Protein AF-A0A7S1FBM0-F1 (afdb_monomer)

Mean predicted aligned error: 9.53 Å

Secondary structure (DSSP, 8-state):
-HHHHHHHHHHHHHHHHHHHHHHHHHHHHHHHHHHHHHHHHTT-S----B-TTSBBSS--HHHHHHTT-S-GGGTTT-BHHHHB-HHHHHHHHHHHT-TT-------PBP-TT---

Solvent-accessible surface area (backbone atoms only — not comparable to full-atom values): 6812 Å² total; per-residue (Å²): 115,68,69,59,55,53,51,53,52,51,53,48,54,54,48,54,53,47,53,52,47,52,53,51,54,51,52,51,51,53,50,52,53,52,51,51,51,56,56,44,56,75,76,36,88,57,68,74,49,62,48,98,84,46,18,22,67,52,43,31,67,47,46,21,58,75,37,65,46,97,42,39,73,76,41,36,70,39,45,51,62,82,36,33,36,77,91,41,37,64,60,48,56,54,53,79,68,51,90,83,68,99,71,88,82,92,74,57,68,60,42,71,77,71,79,118

Radius of gyration: 22.49 Å; Cα contacts (8 Å, |Δi|>4): 93; chains: 1; bounding box: 56×31×64 Å

Nearest PDB structures (foldseek):
  2vlg-assembly2_B  TM=8.124E-01  e=2.678E-02  Bacillus subtilis
  2vlg-assembly2_C  TM=7.792E-01  e=3.524E-02  Bacillus subtilis
  6tby-assembly1_AAA  TM=7.435E-01  e=7.226E-01  Sorghum bicolor
  9iuz-assembly1_B  TM=6.906E-01  e=7.739E-01  Arabidopsis thaliana
  4hh2-assembly1_B  TM=4.486E-01  e=6.299E-01  Cereibacter sphaeroides 2.4.1

Structure (mmCIF, N/CA/C/O backbone):
data_AF-A0A7S1FBM0-F1
#
_entry.id   AF-A0A7S1FBM0-F1
#
loop_
_atom_site.group_PDB
_atom_site.id
_atom_site.type_symbol
_atom_site.label_atom_id
_atom_site.label_alt_id
_atom_site.label_comp_id
_atom_site.label_asym_id
_atom_site.label_entity_id
_atom_site.label_seq_id
_atom_site.pdbx_PDB_ins_code
_atom_site.Cartn_x
_atom_site.Cartn_y
_atom_site.Cartn_z
_atom_site.occupancy
_atom_site.B_iso_or_equiv
_atom_site.auth_seq_id
_atom_site.auth_comp_id
_atom_site.auth_asym_id
_atom_site.auth_atom_id
_atom_site.pdbx_PDB_model_num
ATOM 1 N N . THR A 1 1 ? 40.877 11.771 -34.270 1.00 61.66 1 THR A N 1
ATOM 2 C CA . THR A 1 1 ? 40.161 12.610 -33.280 1.00 61.66 1 THR A CA 1
ATOM 3 C C . THR A 1 1 ? 38.677 12.761 -33.601 1.00 61.66 1 THR A C 1
ATOM 5 O O . THR A 1 1 ? 37.883 12.684 -32.678 1.00 61.66 1 THR A O 1
ATOM 8 N N . THR A 1 2 ? 38.270 12.871 -34.871 1.00 66.81 2 THR A N 1
ATOM 9 C CA . THR A 1 2 ? 36.857 12.986 -35.307 1.00 66.81 2 THR A CA 1
ATOM 10 C C . THR A 1 2 ? 35.967 11.783 -34.964 1.00 66.81 2 THR A C 1
ATOM 12 O O . THR A 1 2 ? 34.862 11.971 -34.473 1.00 66.81 2 THR A O 1
ATOM 15 N N . VAL A 1 3 ? 36.459 10.549 -35.130 1.00 74.19 3 VAL A N 1
ATOM 16 C CA . VAL A 1 3 ? 35.698 9.321 -34.800 1.00 74.19 3 VAL A CA 1
ATOM 17 C C . VAL A 1 3 ? 35.331 9.249 -33.311 1.00 74.19 3 VAL A C 1
ATOM 19 O O . VAL A 1 3 ? 34.224 8.851 -32.968 1.00 74.19 3 VAL A O 1
ATOM 22 N N . SER A 1 4 ? 36.232 9.697 -32.430 1.00 77.62 4 SER A N 1
ATOM 23 C CA . SER A 1 4 ? 35.992 9.732 -30.980 1.00 77.62 4 SER A CA 1
ATOM 24 C C . SER A 1 4 ? 34.871 10.714 -30.615 1.00 77.62 4 SER A C 1
ATOM 26 O O . SER A 1 4 ? 33.975 10.368 -29.855 1.00 77.62 4 SER A O 1
ATOM 28 N N . ALA A 1 5 ? 34.846 11.900 -31.234 1.00 75.56 5 ALA A N 1
ATOM 29 C CA . ALA A 1 5 ? 33.796 12.893 -31.003 1.00 75.56 5 ALA A CA 1
ATOM 30 C C . ALA A 1 5 ? 32.407 12.417 -31.474 1.00 75.56 5 ALA A C 1
ATOM 32 O O . ALA A 1 5 ? 31.419 12.626 -30.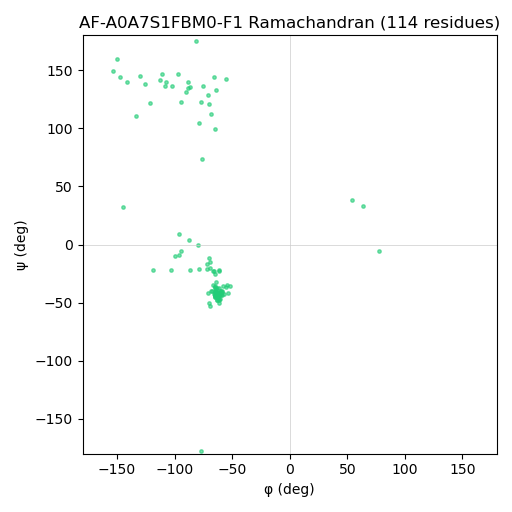772 1.00 75.56 5 ALA A O 1
ATOM 33 N N . CYS A 1 6 ? 32.327 11.731 -32.622 1.00 80.25 6 CYS A N 1
ATOM 34 C CA . CYS A 1 6 ? 31.069 11.155 -33.110 1.00 80.25 6 CYS A CA 1
ATOM 35 C C . CYS A 1 6 ? 30.534 10.054 -32.183 1.00 80.25 6 CYS A C 1
ATOM 37 O O . CYS A 1 6 ? 29.335 10.013 -31.919 1.00 80.25 6 CYS A O 1
ATOM 39 N N . LEU A 1 7 ? 31.411 9.190 -31.659 1.00 85.19 7 LEU A N 1
ATOM 40 C CA . LEU A 1 7 ? 31.020 8.143 -30.710 1.00 85.19 7 LEU A CA 1
ATOM 41 C C . LEU A 1 7 ? 30.515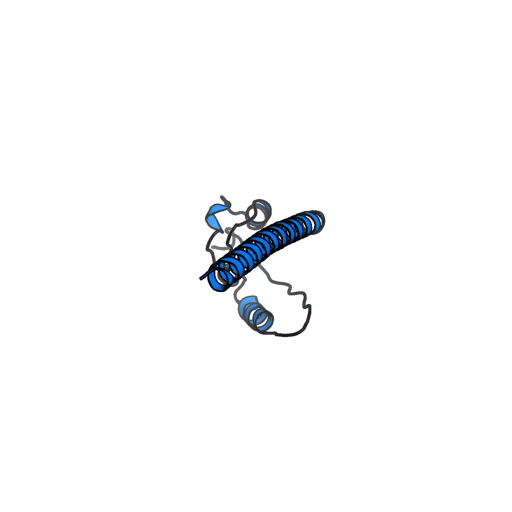 8.736 -29.392 1.00 85.19 7 LEU A C 1
ATOM 43 O O . LEU A 1 7 ? 29.480 8.301 -28.894 1.00 85.19 7 LEU A O 1
ATOM 47 N N . SER A 1 8 ? 31.190 9.757 -28.860 1.00 84.44 8 SER A N 1
ATOM 48 C CA . SER A 1 8 ? 30.743 10.460 -27.653 1.00 84.44 8 SER A CA 1
ATOM 49 C C . SER A 1 8 ? 29.379 11.124 -27.845 1.00 84.44 8 SER A C 1
ATOM 51 O O . SER A 1 8 ? 28.523 11.010 -26.973 1.00 84.44 8 SER A O 1
ATOM 53 N N . SER A 1 9 ? 29.147 11.763 -28.999 1.00 87.06 9 SER A N 1
ATOM 54 C CA . SER A 1 9 ? 27.851 12.371 -29.331 1.00 87.06 9 SER A CA 1
ATOM 55 C C . SER A 1 9 ? 26.734 11.330 -29.415 1.00 87.06 9 SER A C 1
ATOM 57 O O . SER A 1 9 ? 25.653 11.553 -28.882 1.00 87.06 9 SER A O 1
ATOM 59 N N . TRP A 1 10 ? 26.993 10.181 -30.047 1.00 88.31 10 TRP A N 1
ATOM 60 C CA . TRP A 1 10 ? 26.002 9.111 -30.183 1.00 88.31 10 TRP A CA 1
ATOM 61 C C . TRP A 1 10 ? 25.678 8.439 -28.844 1.00 88.31 10 TRP A C 1
ATOM 63 O O . TRP A 1 10 ? 24.521 8.139 -28.552 1.00 88.31 10 TRP A O 1
ATOM 73 N N . LEU A 1 11 ? 26.694 8.227 -28.002 1.00 90.69 11 LEU A N 1
ATOM 74 C CA . LEU A 1 11 ? 26.494 7.716 -26.648 1.00 90.69 11 LEU A CA 1
ATOM 75 C C . LEU A 1 11 ? 25.669 8.690 -25.809 1.00 90.69 11 LEU A C 1
ATOM 77 O O . LEU A 1 11 ? 24.757 8.252 -25.114 1.00 90.69 11 LEU A O 1
ATOM 81 N N . HIS A 1 12 ? 25.952 9.989 -25.905 1.00 90.94 12 HIS A N 1
ATOM 82 C CA . HIS A 1 12 ? 25.199 11.015 -25.194 1.00 90.94 12 HIS A CA 1
ATOM 83 C C . HIS A 1 12 ? 23.726 11.035 -25.623 1.00 90.94 12 HIS A C 1
ATOM 85 O O . HIS A 1 12 ? 22.853 10.884 -24.774 1.00 90.94 12 HIS A O 1
ATOM 91 N N . GLU A 1 13 ? 23.451 11.070 -26.930 1.00 90.69 13 GLU A N 1
ATOM 92 C CA . GLU A 1 13 ? 22.084 11.009 -27.467 1.00 90.69 13 GLU A CA 1
ATOM 93 C C . GLU A 1 13 ? 21.357 9.721 -27.034 1.00 90.69 13 GLU A C 1
ATOM 95 O O . GLU A 1 13 ? 20.180 9.738 -26.669 1.00 90.69 13 GLU A O 1
ATOM 100 N N . SER A 1 14 ? 22.057 8.580 -27.016 1.00 88.50 14 SER A N 1
ATOM 101 C CA . SER A 1 14 ? 21.474 7.324 -26.540 1.00 88.50 14 SER A CA 1
ATOM 102 C C . SER A 1 14 ? 21.157 7.345 -25.044 1.00 88.50 14 SER A C 1
ATOM 104 O O . SER A 1 14 ? 20.207 6.667 -24.644 1.00 88.50 14 SER A O 1
ATOM 106 N N . VAL A 1 15 ? 21.957 8.021 -24.218 1.00 92.12 15 VAL A N 1
ATOM 107 C CA . VAL A 1 15 ? 21.701 8.154 -22.777 1.00 92.12 15 VAL A CA 1
ATOM 108 C C . VAL A 1 15 ? 20.493 9.054 -22.556 1.00 92.12 15 VAL A C 1
ATOM 110 O O . VAL A 1 15 ? 19.537 8.605 -21.928 1.00 92.12 15 VAL A O 1
ATOM 113 N N . GLU A 1 16 ? 20.461 10.237 -23.171 1.00 91.38 16 GLU A N 1
ATOM 114 C CA . GLU A 1 16 ? 19.332 11.171 -23.053 1.00 91.38 16 GLU A CA 1
ATOM 115 C C . GLU A 1 16 ? 18.013 10.522 -23.484 1.00 91.38 16 GLU A C 1
ATOM 117 O O . GLU A 1 16 ? 16.991 10.623 -22.804 1.00 91.38 16 GLU A O 1
ATOM 122 N N . ARG A 1 17 ? 18.032 9.765 -24.587 1.00 92.81 17 ARG A N 1
ATOM 123 C CA . ARG A 1 17 ? 16.844 9.050 -25.062 1.00 92.81 17 ARG A CA 1
ATOM 124 C C . ARG A 1 17 ? 16.355 7.996 -24.069 1.00 92.81 17 ARG A C 1
ATOM 126 O O . ARG A 1 17 ? 15.148 7.791 -23.940 1.00 92.81 17 ARG A O 1
ATOM 133 N N . ARG A 1 18 ? 17.273 7.302 -23.389 1.00 89.56 18 ARG A N 1
ATOM 134 C CA . ARG A 1 18 ? 16.928 6.308 -22.360 1.00 89.56 18 ARG A CA 1
ATOM 135 C C . ARG A 1 18 ? 16.383 6.973 -21.107 1.00 89.56 18 ARG A C 1
ATOM 137 O O . ARG A 1 18 ? 15.399 6.479 -20.573 1.00 89.56 18 ARG A O 1
ATOM 144 N N . GLU A 1 19 ? 16.979 8.076 -20.673 1.00 91.75 19 GLU A N 1
ATOM 145 C CA . GLU A 1 19 ? 16.507 8.845 -19.518 1.00 91.75 19 GLU A CA 1
ATOM 146 C C . GLU A 1 19 ? 15.107 9.408 -19.763 1.00 91.75 19 GLU A C 1
ATOM 148 O O . GLU A 1 19 ? 14.218 9.241 -18.931 1.00 91.75 19 GLU A O 1
ATOM 153 N N . MET A 1 20 ? 14.868 9.978 -20.947 1.00 92.88 20 MET A N 1
ATOM 154 C CA . MET A 1 20 ? 13.545 10.467 -21.328 1.00 92.88 20 MET A CA 1
ATOM 155 C C . MET A 1 20 ? 12.515 9.334 -21.357 1.00 92.88 20 MET A C 1
ATOM 157 O O . MET A 1 20 ? 11.415 9.492 -20.832 1.00 92.88 20 MET A O 1
ATOM 161 N N . LYS A 1 21 ? 12.874 8.169 -21.913 1.00 92.69 21 LYS A N 1
ATOM 162 C CA . LYS A 1 21 ? 11.996 6.994 -21.885 1.00 92.69 21 LYS A CA 1
ATOM 163 C C . LYS A 1 21 ? 11.701 6.547 -20.451 1.00 92.69 21 LYS A C 1
ATOM 165 O O . LYS A 1 21 ? 10.540 6.350 -20.122 1.00 92.69 21 LYS A O 1
ATOM 170 N N . ALA A 1 22 ? 12.721 6.429 -19.604 1.00 90.12 22 ALA A N 1
ATOM 171 C CA . ALA A 1 22 ? 12.549 6.036 -18.210 1.00 90.12 22 ALA A CA 1
ATOM 172 C C . ALA A 1 22 ? 11.639 7.017 -17.454 1.00 90.12 22 ALA A C 1
ATOM 174 O O . ALA A 1 22 ? 10.779 6.591 -16.692 1.00 90.12 22 ALA A O 1
ATOM 175 N N . SER A 1 23 ? 11.768 8.322 -17.708 1.00 91.19 23 SER A N 1
ATOM 176 C CA . SER A 1 23 ? 10.889 9.338 -17.123 1.00 91.19 23 SER A CA 1
ATOM 177 C C . SER A 1 23 ? 9.428 9.172 -17.559 1.00 91.19 23 SER A C 1
ATOM 179 O O . SER A 1 23 ? 8.529 9.260 -16.721 1.00 91.19 23 SER A O 1
ATOM 181 N N . VAL A 1 24 ? 9.182 8.886 -18.842 1.00 92.69 24 VAL A N 1
ATOM 182 C CA . VAL A 1 24 ? 7.831 8.597 -19.352 1.00 92.69 24 VAL A CA 1
ATOM 183 C C . VAL A 1 24 ? 7.276 7.313 -18.738 1.00 92.69 24 VAL A C 1
ATOM 185 O O . VAL A 1 24 ? 6.130 7.309 -18.296 1.00 92.69 24 VAL A O 1
ATOM 188 N N . ASP A 1 25 ? 8.083 6.254 -18.668 1.00 92.06 25 ASP A N 1
ATOM 189 C CA . ASP A 1 25 ? 7.681 4.965 -18.100 1.00 92.06 25 ASP A CA 1
ATOM 190 C C . ASP A 1 25 ? 7.309 5.111 -16.609 1.00 92.06 25 ASP A C 1
ATOM 192 O O . ASP A 1 25 ? 6.283 4.585 -16.179 1.00 92.06 25 ASP A O 1
ATOM 196 N N . VAL A 1 26 ? 8.078 5.890 -15.836 1.00 90.75 26 VAL A N 1
ATOM 197 C CA . VAL A 1 26 ? 7.761 6.214 -14.431 1.00 90.75 26 VAL A CA 1
ATOM 198 C C . VAL A 1 26 ? 6.455 7.000 -14.325 1.00 90.75 26 VAL A C 1
ATOM 200 O O . VAL A 1 26 ? 5.592 6.638 -13.531 1.00 90.75 26 VAL A O 1
ATOM 203 N N . SER A 1 27 ? 6.276 8.040 -15.144 1.00 91.25 27 SER A N 1
ATOM 204 C CA . SER A 1 27 ? 5.050 8.851 -15.141 1.00 91.25 27 SER A CA 1
ATOM 205 C C . SER A 1 27 ? 3.808 8.009 -15.454 1.00 91.25 27 SER A C 1
ATOM 207 O O . SER A 1 27 ? 2.787 8.107 -14.769 1.00 91.25 27 SER A O 1
ATOM 209 N N . LEU A 1 28 ? 3.914 7.120 -16.447 1.00 92.56 28 LEU A N 1
ATOM 210 C CA . LEU A 1 28 ? 2.844 6.199 -16.812 1.00 92.56 28 LEU A CA 1
ATOM 211 C C . LEU A 1 28 ? 2.536 5.215 -15.676 1.00 92.56 28 LEU A C 1
ATOM 213 O O . LEU A 1 28 ? 1.365 4.992 -15.378 1.00 92.56 28 LEU A O 1
ATOM 217 N N . ALA A 1 29 ? 3.558 4.655 -15.023 1.00 88.88 29 ALA A N 1
ATOM 218 C CA . ALA A 1 29 ? 3.373 3.764 -13.880 1.00 88.88 29 ALA A CA 1
ATOM 219 C C . ALA A 1 29 ? 2.641 4.471 -12.728 1.00 88.88 29 ALA A C 1
ATOM 221 O O . ALA A 1 29 ? 1.638 3.957 -12.237 1.00 88.88 29 ALA A O 1
ATOM 222 N N . THR A 1 30 ? 3.057 5.690 -12.372 1.00 88.44 30 THR A N 1
ATOM 223 C CA . THR A 1 30 ? 2.378 6.497 -11.347 1.00 88.44 30 THR A CA 1
ATOM 224 C C . THR A 1 30 ? 0.925 6.790 -11.722 1.00 88.44 30 THR A C 1
ATOM 226 O O . THR A 1 30 ? 0.035 6.718 -10.874 1.00 88.44 30 THR A O 1
ATOM 229 N N . GLN A 1 31 ? 0.648 7.095 -12.993 1.00 91.00 31 GLN A N 1
ATOM 230 C CA . GLN A 1 31 ? -0.721 7.328 -13.448 1.00 91.00 31 GLN A CA 1
ATOM 231 C C . GLN A 1 31 ? -1.582 6.063 -13.328 1.00 91.00 31 GLN A C 1
ATOM 233 O O . GLN A 1 31 ? -2.710 6.141 -12.846 1.00 91.00 31 GLN A O 1
ATOM 238 N N . LEU A 1 32 ? -1.048 4.904 -13.719 1.00 91.25 32 LEU A N 1
ATOM 239 C CA . LEU A 1 32 ? -1.739 3.620 -13.595 1.00 91.25 32 LEU A CA 1
ATOM 240 C C . LEU A 1 32 ? -2.022 3.260 -12.133 1.00 91.25 32 LEU A C 1
ATOM 242 O O . LEU A 1 32 ? -3.131 2.827 -11.822 1.00 91.25 32 LEU A O 1
ATOM 246 N N . GLU A 1 33 ? -1.062 3.476 -11.233 1.00 86.75 33 GLU A N 1
ATOM 247 C CA . GLU A 1 33 ? -1.252 3.275 -9.793 1.00 86.75 33 GLU A CA 1
ATOM 248 C C . GLU A 1 33 ? -2.360 4.173 -9.234 1.00 86.75 33 GLU A C 1
ATOM 250 O O . GLU A 1 33 ? -3.217 3.702 -8.484 1.00 86.75 33 GLU A O 1
ATOM 255 N N . ASN A 1 34 ? -2.390 5.448 -9.628 1.00 86.94 34 ASN A N 1
ATOM 256 C CA . ASN A 1 34 ? -3.430 6.380 -9.197 1.00 86.94 34 ASN A CA 1
ATOM 257 C C . ASN A 1 34 ? -4.809 5.968 -9.718 1.00 86.94 34 ASN A C 1
ATOM 259 O O . ASN A 1 34 ? -5.757 5.902 -8.940 1.00 86.94 34 ASN A O 1
ATOM 263 N N . THR A 1 35 ? -4.918 5.602 -10.998 1.00 90.31 35 THR A N 1
ATOM 264 C CA . THR A 1 35 ? -6.175 5.094 -11.564 1.00 90.31 35 THR A CA 1
ATOM 265 C C . THR A 1 35 ? -6.629 3.813 -10.861 1.00 90.31 35 THR A C 1
ATOM 267 O O . THR A 1 35 ? -7.811 3.663 -10.569 1.00 90.31 35 THR A O 1
ATOM 270 N N . ALA A 1 36 ? -5.716 2.895 -10.532 1.00 88.06 36 ALA A N 1
ATOM 271 C CA . ALA A 1 36 ? -6.062 1.693 -9.777 1.00 88.06 36 ALA A CA 1
ATOM 272 C C . ALA A 1 36 ? -6.589 2.031 -8.373 1.00 88.06 36 ALA A C 1
ATOM 274 O O . ALA A 1 36 ? -7.601 1.472 -7.953 1.00 88.06 36 ALA A O 1
ATOM 275 N N . LYS A 1 37 ? -5.956 2.978 -7.667 1.00 85.25 37 LYS A N 1
ATOM 276 C CA . LYS A 1 37 ? -6.423 3.460 -6.355 1.00 85.25 37 LYS A CA 1
ATOM 277 C C . LYS A 1 37 ? -7.805 4.111 -6.438 1.00 85.25 37 LYS A C 1
ATOM 279 O O . LYS A 1 37 ? -8.644 3.833 -5.588 1.00 85.25 37 LYS A O 1
ATOM 284 N N . GLU A 1 38 ? -8.056 4.927 -7.460 1.00 86.31 38 GLU A N 1
ATOM 285 C CA . GLU A 1 38 ? -9.365 5.546 -7.707 1.00 86.31 38 GLU A CA 1
ATOM 286 C C . GLU A 1 38 ? -10.446 4.508 -8.018 1.00 86.31 38 GLU A C 1
ATOM 288 O O . GLU A 1 38 ? -11.561 4.604 -7.523 1.00 86.31 38 GLU A O 1
ATOM 293 N N . LEU A 1 39 ? -10.130 3.478 -8.803 1.00 89.62 39 LEU A N 1
ATOM 294 C CA . LEU A 1 39 ? -11.082 2.401 -9.073 1.00 89.62 39 LEU A CA 1
ATOM 295 C C . LEU A 1 39 ? -11.376 1.576 -7.816 1.00 89.62 39 LEU A C 1
ATOM 297 O O . LEU A 1 39 ? -12.529 1.221 -7.576 1.00 89.62 39 LEU A O 1
ATOM 301 N N . LEU A 1 40 ? -10.358 1.293 -6.999 1.00 87.19 40 LEU A N 1
ATOM 302 C CA . LEU A 1 40 ? -10.531 0.587 -5.730 1.00 87.19 40 LEU A CA 1
ATOM 303 C C . LEU A 1 40 ? -11.358 1.405 -4.732 1.00 87.19 40 LEU A C 1
ATOM 305 O O . LEU A 1 40 ? -12.190 0.831 -4.036 1.00 87.19 40 LEU A O 1
ATOM 309 N N . SER A 1 41 ? -11.207 2.731 -4.689 1.00 85.50 41 SER A N 1
ATOM 310 C CA . SER A 1 41 ? -11.990 3.581 -3.781 1.00 85.50 41 SER A CA 1
ATOM 311 C C . SER A 1 41 ? -13.479 3.666 -4.138 1.00 85.50 41 SER A C 1
ATOM 313 O O . SER A 1 41 ? -14.280 4.064 -3.297 1.00 85.50 41 SER A O 1
ATOM 315 N N . LEU A 1 42 ? -13.877 3.253 -5.349 1.00 87.25 42 LEU A N 1
ATOM 316 C CA . LEU A 1 42 ? -15.289 3.125 -5.730 1.00 87.25 42 LEU A CA 1
ATOM 317 C C . LEU A 1 42 ? -15.952 1.851 -5.187 1.00 87.25 42 LEU A C 1
ATOM 319 O O . LEU A 1 42 ? -17.179 1.783 -5.144 1.00 87.25 42 LEU A O 1
ATOM 323 N N . VAL A 1 43 ? -15.165 0.833 -4.828 1.00 89.50 43 VAL A N 1
ATOM 324 C CA . VAL A 1 43 ? -15.669 -0.494 -4.425 1.00 89.50 43 VAL A CA 1
ATOM 325 C C . VAL A 1 43 ? -15.293 -0.886 -2.997 1.00 89.50 43 VAL A C 1
ATOM 327 O O . VAL A 1 43 ? -15.952 -1.746 -2.418 1.00 89.50 43 VAL A O 1
ATOM 330 N N . CYS A 1 44 ? -14.249 -0.284 -2.432 1.00 87.69 44 CYS A N 1
ATOM 331 C CA . CYS A 1 44 ? -13.759 -0.550 -1.085 1.00 87.69 44 CYS A CA 1
ATOM 332 C C . CYS A 1 44 ? -14.097 0.610 -0.145 1.00 87.69 44 CYS A C 1
ATOM 334 O O . CYS A 1 44 ? -13.909 1.771 -0.503 1.00 87.69 44 CYS A O 1
ATOM 336 N N . ASP A 1 45 ? -14.491 0.293 1.091 1.00 87.94 45 ASP A N 1
ATOM 337 C CA . ASP A 1 45 ? -14.769 1.305 2.121 1.00 87.94 45 ASP A CA 1
ATOM 338 C C . ASP A 1 45 ? -13.514 2.107 2.505 1.00 87.94 45 ASP A C 1
ATOM 340 O O . ASP A 1 45 ? -13.587 3.297 2.815 1.00 87.94 45 ASP A O 1
ATOM 344 N N . ALA A 1 46 ? -12.341 1.469 2.455 1.00 87.94 46 ALA A N 1
ATOM 345 C CA . ALA A 1 46 ? -11.049 2.115 2.634 1.00 87.94 46 ALA A CA 1
ATOM 346 C C . ALA A 1 46 ? -9.962 1.432 1.796 1.00 87.94 46 ALA A C 1
ATOM 348 O O . ALA A 1 46 ? -9.934 0.211 1.648 1.00 87.94 46 ALA A O 1
ATOM 349 N N . VAL A 1 47 ? -9.034 2.243 1.288 1.00 87.44 47 VAL A N 1
ATOM 350 C CA . VAL A 1 47 ? -7.803 1.809 0.614 1.00 87.44 47 VAL A CA 1
ATOM 351 C C . VAL A 1 47 ? -6.633 2.484 1.325 1.00 87.44 47 VAL A C 1
ATOM 353 O O . VAL A 1 47 ? -6.722 3.660 1.686 1.00 87.44 47 VAL A O 1
ATOM 356 N N . PHE A 1 48 ? -5.553 1.747 1.560 1.00 88.00 48 PHE A N 1
ATOM 357 C CA . PHE A 1 48 ? -4.345 2.241 2.222 1.00 88.00 48 PHE A CA 1
ATOM 358 C C . PHE A 1 48 ? -3.113 1.495 1.701 1.00 88.00 48 PHE A C 1
ATOM 360 O O . PHE A 1 48 ? -3.236 0.413 1.124 1.00 88.00 48 PHE A O 1
ATOM 367 N N . THR A 1 49 ? -1.933 2.086 1.881 1.00 88.38 49 THR A N 1
ATOM 368 C CA . THR A 1 49 ? -0.648 1.483 1.508 1.00 88.38 49 THR A CA 1
ATOM 369 C C . THR A 1 49 ? 0.155 1.116 2.746 1.00 88.38 49 THR A C 1
ATOM 371 O O . THR A 1 49 ? 0.071 1.784 3.781 1.00 88.38 49 THR A O 1
ATOM 374 N N . LEU A 1 50 ? 0.910 0.026 2.627 1.00 89.88 50 LEU A N 1
ATOM 375 C CA . LEU A 1 50 ? 1.851 -0.428 3.638 1.00 89.88 50 LEU A CA 1
ATOM 376 C C . LEU A 1 50 ? 3.275 -0.293 3.104 1.00 89.88 50 LEU A C 1
ATOM 378 O O . LEU A 1 50 ? 3.512 -0.581 1.930 1.00 89.88 50 LEU A O 1
ATOM 382 N N . ASP A 1 51 ? 4.202 0.100 3.971 1.00 91.62 51 ASP A N 1
ATOM 383 C CA . ASP A 1 51 ? 5.630 0.092 3.669 1.00 91.62 51 ASP A CA 1
ATOM 384 C C . ASP A 1 51 ? 6.228 -1.328 3.754 1.00 91.62 51 ASP A C 1
ATOM 386 O O . ASP A 1 51 ? 5.538 -2.323 4.009 1.00 91.62 51 ASP A O 1
ATOM 390 N N . ALA A 1 52 ? 7.543 -1.428 3.545 1.00 90.56 52 ALA A N 1
ATOM 391 C CA . ALA A 1 52 ? 8.275 -2.693 3.610 1.00 90.56 52 ALA A CA 1
ATOM 392 C C . ALA A 1 52 ? 8.223 -3.374 4.995 1.00 90.56 52 ALA A C 1
ATOM 394 O O . ALA A 1 52 ? 8.378 -4.592 5.076 1.00 90.56 52 ALA A O 1
ATOM 395 N N . ASP A 1 53 ? 7.968 -2.611 6.062 1.00 92.62 53 ASP A N 1
ATOM 396 C CA . ASP A 1 53 ? 7.839 -3.088 7.442 1.00 92.62 53 ASP A CA 1
ATOM 397 C C . ASP A 1 53 ? 6.367 -3.323 7.847 1.00 92.62 53 ASP A C 1
ATOM 399 O O . ASP A 1 53 ? 6.062 -3.598 9.016 1.00 92.62 53 ASP A O 1
ATOM 403 N N . LEU A 1 54 ? 5.446 -3.256 6.877 1.00 91.94 54 LEU A N 1
ATOM 404 C CA . LEU A 1 54 ? 3.997 -3.391 7.047 1.00 91.94 54 LEU A CA 1
ATOM 405 C C . LEU A 1 54 ? 3.376 -2.291 7.917 1.00 91.94 54 LEU A C 1
ATOM 407 O O . LEU A 1 54 ? 2.408 -2.526 8.653 1.00 91.94 54 LEU A O 1
ATOM 411 N N . ARG A 1 55 ? 3.932 -1.081 7.843 1.00 93.06 55 ARG A N 1
ATOM 412 C CA . ARG A 1 55 ? 3.397 0.119 8.490 1.00 93.06 55 ARG A CA 1
ATOM 413 C C . ARG A 1 55 ? 2.569 0.934 7.517 1.00 93.06 55 ARG A C 1
ATOM 415 O O . ARG A 1 55 ? 2.872 1.003 6.333 1.00 93.06 55 ARG A O 1
ATOM 422 N N . LEU A 1 56 ? 1.531 1.581 8.029 1.00 90.44 56 LEU A N 1
ATOM 423 C CA . LEU A 1 56 ? 0.661 2.453 7.245 1.00 90.44 56 LEU A CA 1
ATOM 424 C C . LEU A 1 56 ? 1.427 3.714 6.814 1.00 90.44 56 LEU A C 1
ATOM 426 O O . LEU A 1 56 ? 1.755 4.545 7.656 1.00 90.44 56 LEU A O 1
ATOM 430 N N . GLU A 1 57 ? 1.694 3.896 5.520 1.00 86.62 57 GLU A N 1
ATOM 431 C CA . GLU A 1 57 ? 2.397 5.099 5.033 1.00 86.62 57 GLU A CA 1
ATOM 432 C C . GLU A 1 57 ? 1.506 6.339 5.170 1.00 86.62 57 GLU A C 1
ATOM 434 O O . GLU A 1 57 ? 1.854 7.334 5.812 1.00 86.62 57 GLU A O 1
ATOM 439 N N . HIS A 1 58 ? 0.298 6.239 4.615 1.00 76.06 58 HIS A N 1
ATOM 440 C CA . HIS A 1 58 ? -0.727 7.269 4.667 1.00 76.06 58 HIS A CA 1
ATOM 441 C C . HIS A 1 58 ? -2.055 6.618 5.037 1.00 76.06 58 HIS A C 1
ATOM 443 O O . HIS A 1 58 ? -2.635 5.865 4.251 1.00 76.06 58 HIS A O 1
ATOM 449 N N . ALA A 1 59 ? -2.544 6.899 6.242 1.00 67.69 59 ALA A N 1
ATOM 450 C CA . ALA A 1 59 ? -3.880 6.475 6.613 1.00 67.69 59 ALA A CA 1
ATOM 451 C C . ALA A 1 59 ? -4.892 7.295 5.814 1.00 67.69 59 ALA A C 1
ATOM 453 O O . ALA A 1 59 ? -4.903 8.524 5.876 1.00 67.69 59 ALA A O 1
ATOM 454 N N . SER A 1 60 ? -5.728 6.618 5.027 1.00 75.06 60 SER A N 1
ATOM 455 C CA . SER A 1 60 ? -6.839 7.298 4.375 1.00 75.06 60 SER A CA 1
ATOM 456 C C . SER A 1 60 ? -7.822 7.788 5.436 1.00 75.06 60 SER A C 1
ATOM 458 O O . SER A 1 60 ? -8.064 7.109 6.435 1.00 75.06 60 SER A O 1
ATOM 460 N N . LEU A 1 61 ? -8.430 8.954 5.198 1.00 79.38 61 LEU A N 1
ATOM 461 C CA . LEU A 1 61 ? -9.471 9.506 6.071 1.00 79.38 61 LEU A CA 1
ATOM 462 C C . LEU A 1 61 ? -10.585 8.474 6.336 1.00 79.38 61 LEU A C 1
ATOM 464 O O . LEU A 1 61 ? -11.118 8.395 7.443 1.00 79.38 61 LEU A O 1
ATOM 468 N N . SER A 1 62 ? -10.897 7.651 5.331 1.00 84.81 62 SER A N 1
ATOM 469 C CA . SER A 1 62 ? -11.858 6.554 5.434 1.00 84.81 62 SER A CA 1
ATOM 470 C C . SER A 1 62 ? -11.435 5.509 6.465 1.00 84.81 62 SER A C 1
ATOM 472 O O . SER A 1 62 ? -12.240 5.152 7.319 1.00 84.81 62 SER A O 1
ATOM 474 N N . LEU A 1 63 ? -10.172 5.063 6.448 1.00 85.62 63 LEU A N 1
ATOM 475 C CA . LEU A 1 63 ? -9.661 4.106 7.432 1.00 85.62 63 LEU A CA 1
ATOM 476 C C . LEU A 1 63 ? -9.709 4.683 8.852 1.00 85.62 63 LEU A C 1
ATOM 478 O O . LEU A 1 63 ? -10.184 4.012 9.763 1.00 85.62 63 LEU A O 1
ATOM 482 N N . SER A 1 64 ? -9.281 5.935 9.040 1.00 85.50 64 SER A N 1
ATOM 483 C CA . SER A 1 64 ? -9.366 6.610 10.343 1.00 85.50 64 SER A CA 1
ATOM 484 C C . SER A 1 64 ? -10.799 6.703 10.851 1.00 85.50 64 SER A C 1
ATOM 486 O O . SER A 1 64 ? -11.053 6.467 12.027 1.00 85.50 64 SER A O 1
ATOM 488 N N . THR A 1 65 ? -11.744 6.994 9.956 1.00 85.19 65 THR A N 1
ATOM 489 C CA . THR A 1 65 ? -13.167 7.061 10.301 1.00 85.19 65 THR A CA 1
ATOM 490 C C . THR A 1 65 ? -13.700 5.691 10.719 1.00 85.19 65 THR A C 1
ATOM 492 O O . THR A 1 65 ? -14.399 5.595 11.724 1.00 85.19 65 THR A O 1
ATOM 495 N N . LEU A 1 66 ? -13.345 4.626 9.990 1.00 8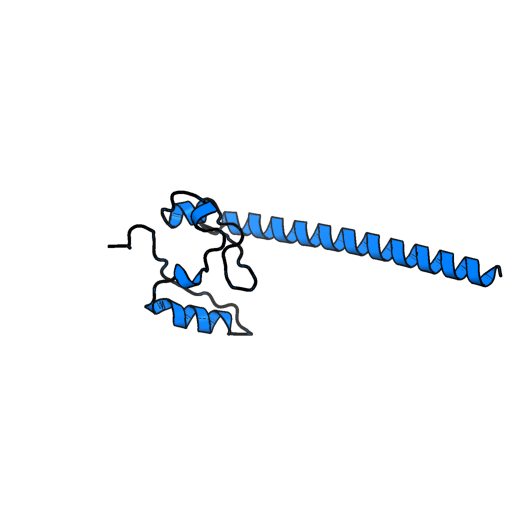5.44 66 LEU A N 1
ATOM 496 C CA . LEU A 1 66 ? -13.757 3.254 10.308 1.00 85.44 66 LEU A CA 1
ATOM 497 C C . LEU A 1 66 ? -13.181 2.761 11.642 1.00 85.44 66 LEU A C 1
ATOM 499 O O . LEU A 1 66 ? -13.863 2.048 12.370 1.00 85.44 66 LEU A O 1
ATOM 503 N N . LEU A 1 67 ? -11.950 3.160 11.970 1.00 85.62 67 LEU A N 1
ATOM 504 C CA . LEU A 1 67 ? -11.270 2.794 13.217 1.00 85.62 67 LEU A CA 1
ATOM 505 C C . LEU A 1 67 ? -11.567 3.742 14.389 1.00 85.62 67 LEU A C 1
ATOM 507 O O . LEU A 1 67 ? -11.002 3.572 15.470 1.00 85.62 67 LEU A O 1
ATOM 511 N N . LEU A 1 68 ? -12.453 4.726 14.188 1.00 84.00 68 LEU A N 1
ATOM 512 C CA . LEU A 1 68 ? -12.813 5.738 15.187 1.00 84.00 68 LEU A CA 1
ATOM 513 C C . LEU A 1 68 ? -11.582 6.480 15.742 1.00 84.00 68 LEU A C 1
ATOM 515 O O . LEU A 1 68 ? -11.488 6.786 16.932 1.00 84.00 68 LEU A O 1
ATOM 519 N N . GLU A 1 69 ? -10.621 6.762 14.867 1.00 79.69 69 GLU A N 1
ATOM 520 C CA . GLU A 1 69 ? -9.402 7.495 15.190 1.00 79.69 69 GLU A CA 1
ATOM 521 C C . GLU A 1 69 ? -9.617 9.003 15.031 1.00 79.69 69 GLU A C 1
ATOM 523 O O . GLU A 1 69 ? -10.260 9.475 14.092 1.00 79.69 69 GLU A O 1
ATOM 528 N N . VAL A 1 70 ? -9.051 9.780 15.956 1.00 70.94 70 VAL A N 1
ATOM 529 C CA . VAL A 1 70 ? -9.264 11.239 16.029 1.00 70.94 70 VAL A CA 1
ATOM 530 C C . VAL A 1 70 ? -8.551 11.983 14.887 1.00 70.94 70 VAL A C 1
ATOM 532 O O . VAL A 1 70 ? -8.927 13.104 14.549 1.00 70.94 70 VAL A O 1
ATOM 535 N N . SER A 1 71 ? -7.530 11.372 14.275 1.00 70.88 71 SER A N 1
ATOM 536 C CA . SER A 1 71 ? -6.790 11.934 13.139 1.00 70.88 71 SER A CA 1
ATOM 537 C C . SER A 1 71 ? -6.169 10.835 12.271 1.00 70.88 71 SER A C 1
ATOM 539 O O . SER A 1 71 ? -5.765 9.781 12.754 1.00 70.88 71 SER A O 1
ATOM 541 N N . ASP A 1 72 ? -6.042 11.121 10.979 1.00 68.31 72 ASP A N 1
ATOM 542 C CA . ASP A 1 72 ? -5.225 10.394 9.999 1.00 68.31 72 ASP A CA 1
ATOM 543 C C . ASP A 1 72 ? -3.752 10.244 10.411 1.00 68.31 72 ASP A C 1
ATOM 545 O O . ASP A 1 72 ? -3.146 9.190 10.212 1.00 68.31 72 ASP A O 1
ATOM 549 N N . GLN A 1 73 ? -3.187 11.248 11.081 1.00 74.12 73 GLN A N 1
ATOM 550 C CA . GLN A 1 73 ? -1.823 11.188 11.607 1.00 74.12 73 GLN A CA 1
ATOM 551 C C . GLN A 1 73 ? -1.653 10.133 12.705 1.00 74.12 73 GLN A C 1
ATOM 553 O O . GLN A 1 73 ? -0.549 9.630 12.882 1.00 74.12 73 GLN A O 1
ATOM 558 N N . ALA A 1 74 ? -2.723 9.764 13.417 1.00 77.00 74 ALA A N 1
ATOM 559 C CA . ALA A 1 74 ? -2.652 8.771 14.492 1.00 77.00 74 ALA A CA 1
ATOM 560 C C . ALA A 1 74 ? -2.379 7.347 13.978 1.00 77.00 74 ALA A C 1
ATOM 562 O O . ALA A 1 74 ? -1.942 6.482 14.736 1.00 77.00 74 ALA A O 1
ATOM 563 N N . LEU A 1 75 ? -2.642 7.102 12.693 1.00 82.69 75 LEU A N 1
ATOM 564 C CA . LEU A 1 75 ? -2.451 5.805 12.056 1.00 82.69 75 LEU A CA 1
ATOM 565 C C . LEU A 1 75 ? -1.194 5.751 11.183 1.00 82.69 75 LEU A C 1
ATOM 567 O O . LEU A 1 75 ? -0.680 4.661 10.948 1.00 82.69 75 LEU A O 1
ATOM 571 N N . SER A 1 76 ? -0.670 6.890 10.724 1.00 88.06 76 SER A N 1
ATOM 572 C CA . SER A 1 76 ? 0.558 6.910 9.923 1.00 88.06 76 SER A CA 1
ATOM 573 C C . SER A 1 76 ? 1.756 6.403 10.736 1.00 88.06 76 SER A C 1
ATOM 575 O O . SER A 1 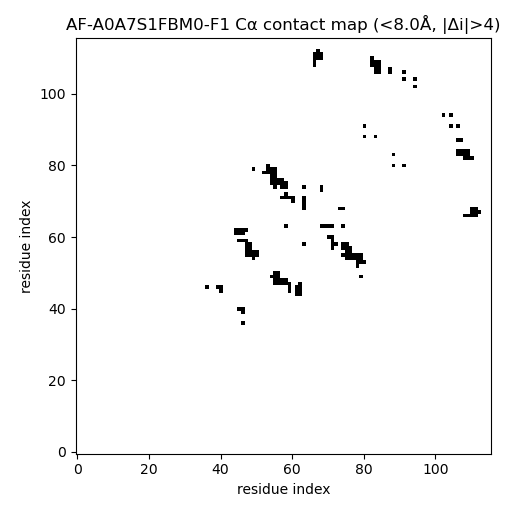76 ? 1.963 6.770 11.892 1.00 88.06 76 SER A O 1
ATOM 577 N N . GLY A 1 77 ? 2.532 5.506 10.134 1.00 88.62 77 GLY A N 1
ATOM 578 C CA . GLY A 1 77 ? 3.682 4.843 10.740 1.00 88.62 77 GLY A CA 1
ATOM 579 C C . GLY A 1 77 ? 3.330 3.708 11.705 1.00 88.62 77 GLY A C 1
ATOM 580 O O . GLY A 1 77 ? 4.241 3.009 12.161 1.00 88.62 77 GLY A O 1
ATOM 581 N N . VAL A 1 78 ? 2.047 3.482 12.006 1.00 89.94 78 VAL A N 1
ATOM 582 C CA . VAL A 1 78 ? 1.612 2.365 12.852 1.00 89.94 78 VAL A CA 1
ATOM 583 C C . VAL A 1 78 ? 1.691 1.066 12.060 1.00 89.94 78 VAL A C 1
ATOM 585 O O . VAL A 1 78 ? 1.297 1.008 10.893 1.00 89.94 78 VAL A O 1
ATOM 588 N N . ARG A 1 79 ? 2.206 0.012 12.695 1.00 92.06 79 ARG A N 1
ATOM 589 C CA . ARG A 1 79 ? 2.251 -1.321 12.100 1.00 92.06 79 ARG A CA 1
ATOM 590 C C . ARG A 1 79 ? 0.836 -1.882 12.039 1.00 92.06 79 ARG A C 1
ATOM 592 O O . ARG A 1 79 ? 0.145 -1.896 13.054 1.00 92.06 79 ARG A O 1
ATOM 599 N N . LEU A 1 80 ? 0.402 -2.355 10.870 1.00 91.31 80 LEU A N 1
ATOM 600 C CA . LEU A 1 80 ? -0.962 -2.875 10.710 1.00 91.31 80 LEU A CA 1
ATOM 601 C C . LEU A 1 80 ? -1.241 -4.035 11.676 1.00 91.31 80 LEU A C 1
ATOM 603 O O . LEU A 1 80 ? -2.332 -4.140 12.223 1.00 91.31 80 LEU A O 1
ATOM 607 N N . GLU A 1 81 ? -0.226 -4.860 11.920 1.00 93.25 81 GLU A N 1
ATOM 608 C CA . GLU A 1 81 ? -0.270 -5.980 12.859 1.00 93.25 81 GLU A CA 1
ATOM 609 C C . GLU A 1 81 ? -0.684 -5.578 14.280 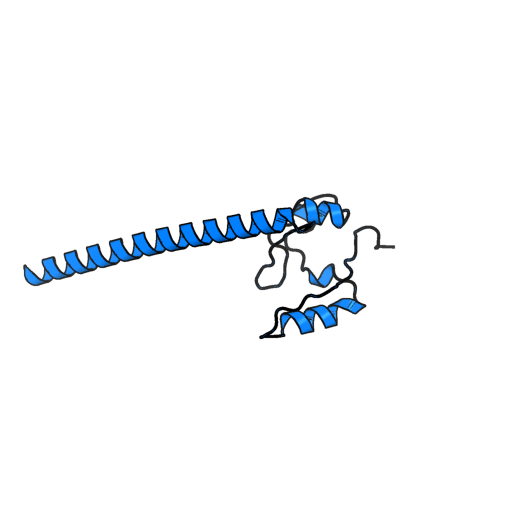1.00 93.25 81 GLU A C 1
ATOM 611 O O . GLU A 1 81 ? -1.462 -6.293 14.903 1.00 93.25 81 GLU A O 1
ATOM 616 N N . ASP A 1 82 ? -0.259 -4.403 14.753 1.00 90.81 82 ASP A N 1
ATOM 617 C CA . ASP A 1 82 ? -0.592 -3.900 16.093 1.00 90.81 82 ASP A CA 1
ATOM 618 C C . ASP A 1 82 ? -2.063 -3.463 16.195 1.00 90.81 82 ASP A C 1
ATOM 620 O O . ASP A 1 82 ? -2.600 -3.281 17.287 1.00 90.81 82 ASP A O 1
ATOM 624 N N . ARG A 1 83 ? -2.723 -3.266 15.048 1.00 89.38 83 ARG A N 1
ATOM 625 C CA . ARG A 1 83 ? -4.153 -2.959 14.953 1.00 89.38 83 ARG A CA 1
ATOM 626 C C . ARG A 1 83 ? -5.000 -4.194 14.694 1.00 89.38 83 ARG A C 1
ATOM 628 O O . ARG A 1 83 ? -6.217 -4.087 14.754 1.00 89.38 83 ARG A O 1
ATOM 635 N N . ILE A 1 84 ? -4.392 -5.341 14.411 1.00 92.31 84 ILE A N 1
ATOM 636 C CA . ILE A 1 84 ? -5.095 -6.608 14.228 1.00 92.31 84 ILE A CA 1
ATOM 637 C C . ILE A 1 84 ? -5.276 -7.260 15.599 1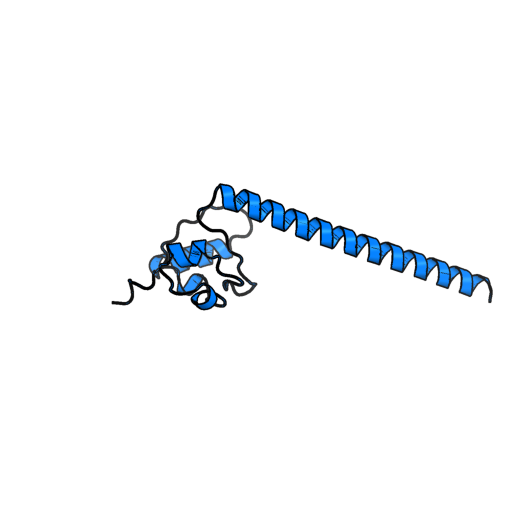.00 92.31 84 ILE A C 1
ATOM 639 O O . ILE A 1 84 ? -4.345 -7.306 16.406 1.00 92.31 84 ILE A O 1
ATOM 643 N N . PHE A 1 85 ? -6.479 -7.772 15.852 1.00 91.88 85 PHE A N 1
ATOM 644 C CA . PHE A 1 85 ? -6.792 -8.502 17.076 1.00 91.88 85 PHE A CA 1
ATOM 645 C C . PHE A 1 85 ? -5.817 -9.674 17.272 1.00 91.88 85 PHE A C 1
ATOM 647 O O . PHE A 1 85 ? -5.439 -10.323 16.296 1.00 91.88 85 PHE A O 1
ATOM 654 N N . GLU A 1 86 ? -5.403 -9.956 18.512 1.00 91.88 86 GLU A N 1
ATOM 655 C CA . GLU A 1 86 ? -4.309 -10.907 18.793 1.00 91.88 86 GLU A CA 1
ATOM 656 C C . GLU A 1 86 ? -4.532 -12.283 18.140 1.00 91.88 86 GLU A C 1
ATOM 658 O O . GLU A 1 86 ? -3.620 -12.818 17.506 1.00 91.88 86 GLU A O 1
ATOM 663 N N . ASP A 1 87 ? -5.768 -12.793 18.188 1.00 93.56 87 ASP A N 1
ATOM 664 C CA . ASP A 1 87 ? -6.157 -14.085 17.597 1.00 93.56 87 ASP A CA 1
ATOM 665 C C . ASP A 1 87 ? -5.966 -14.150 16.068 1.00 93.56 87 ASP A C 1
ATOM 667 O O . ASP A 1 87 ? -5.835 -15.229 15.483 1.00 93.56 87 ASP A O 1
ATOM 671 N N . ASP A 1 88 ? -5.931 -12.996 15.402 1.00 94.38 88 ASP A N 1
ATOM 672 C CA . ASP A 1 88 ? -5.825 -12.874 13.952 1.00 94.38 88 ASP A CA 1
ATOM 673 C C . ASP A 1 88 ? -4.396 -12.563 13.469 1.00 94.38 88 ASP A C 1
ATOM 675 O O . ASP A 1 88 ? -4.111 -12.676 12.270 1.00 94.38 88 ASP A O 1
ATOM 679 N N . GLN A 1 89 ? -3.462 -12.239 14.371 1.00 93.50 89 GLN A N 1
ATOM 680 C CA . GLN A 1 89 ? -2.094 -11.857 14.000 1.00 93.50 89 GLN A CA 1
ATOM 681 C C . GLN A 1 89 ? -1.314 -12.998 13.339 1.00 93.50 89 GLN A C 1
ATOM 683 O O . GLN A 1 89 ? -0.638 -12.785 12.330 1.00 93.50 89 GLN A O 1
ATOM 688 N N . GLU A 1 90 ? -1.414 -14.229 13.849 1.00 92.88 90 GLU A N 1
ATOM 689 C CA . GLU A 1 90 ? -0.726 -15.374 13.233 1.00 92.88 90 GLU A CA 1
ATOM 690 C C . GLU A 1 90 ? -1.253 -15.663 11.824 1.00 92.88 90 GLU A C 1
ATOM 692 O O . GLU A 1 90 ? -0.474 -15.940 10.908 1.00 92.88 90 GLU A O 1
ATOM 697 N N . ARG A 1 91 ? -2.571 -15.525 11.626 1.00 91.75 91 ARG A N 1
ATOM 698 C CA . ARG A 1 91 ? -3.215 -15.676 10.315 1.00 91.75 91 ARG A CA 1
ATOM 699 C C . ARG A 1 91 ? -2.716 -14.611 9.341 1.00 91.75 91 ARG A C 1
ATOM 701 O O . ARG A 1 91 ? -2.431 -14.933 8.188 1.00 91.75 91 ARG A O 1
ATOM 708 N N . PHE A 1 92 ? -2.558 -13.373 9.808 1.00 92.81 92 PHE A N 1
ATOM 709 C CA . PHE A 1 92 ? -1.960 -12.294 9.027 1.00 92.81 92 PHE A CA 1
ATOM 710 C C . PHE A 1 92 ? -0.495 -12.570 8.661 1.00 92.81 92 PHE A C 1
ATOM 712 O O . PHE A 1 92 ? -0.143 -12.492 7.486 1.00 92.81 92 PHE A O 1
ATOM 719 N N . ARG A 1 93 ? 0.358 -12.988 9.607 1.00 91.88 93 ARG A N 1
ATOM 720 C CA . ARG A 1 93 ? 1.766 -13.340 9.316 1.00 91.88 93 ARG A CA 1
ATOM 721 C C . ARG A 1 93 ? 1.886 -14.470 8.287 1.00 91.88 93 ARG A C 1
ATOM 723 O O . ARG A 1 93 ? 2.698 -14.394 7.364 1.00 91.88 93 ARG A O 1
ATOM 730 N N . ALA A 1 94 ? 1.069 -15.513 8.429 1.00 90.19 94 ALA A N 1
ATOM 731 C CA . ALA A 1 94 ? 1.045 -16.630 7.489 1.00 90.19 94 ALA A CA 1
ATOM 732 C C . ALA A 1 94 ? 0.579 -16.188 6.092 1.00 90.19 94 ALA A C 1
ATOM 734 O O . ALA A 1 94 ? 1.117 -16.642 5.085 1.00 90.19 94 ALA A O 1
ATOM 735 N N . PHE A 1 95 ? -0.381 -15.264 6.026 1.00 89.88 95 PHE A N 1
ATOM 736 C CA . PHE A 1 95 ? -0.841 -14.685 4.769 1.00 89.88 95 PHE A CA 1
ATOM 737 C C . PHE A 1 95 ? 0.249 -13.864 4.073 1.00 89.88 95 PHE A C 1
ATOM 739 O O . PHE A 1 95 ? 0.478 -14.045 2.881 1.00 89.88 95 PHE A O 1
ATOM 746 N N . MET A 1 96 ? 0.964 -13.013 4.813 1.00 88.00 96 MET A N 1
ATOM 747 C CA . MET A 1 96 ? 2.011 -12.148 4.252 1.00 88.00 96 MET A CA 1
ATOM 748 C C . MET A 1 96 ? 3.229 -12.919 3.727 1.00 88.00 96 MET A C 1
ATOM 750 O O . MET A 1 96 ? 3.954 -12.412 2.878 1.00 88.00 96 MET A O 1
ATOM 754 N N . THR A 1 97 ? 3.454 -14.144 4.209 1.00 87.50 97 THR A N 1
ATOM 755 C CA . THR A 1 97 ? 4.553 -15.018 3.760 1.00 87.50 97 THR A CA 1
ATOM 756 C C . THR A 1 97 ? 4.142 -16.000 2.655 1.00 87.50 97 THR A C 1
ATOM 758 O O . THR A 1 97 ? 4.991 -16.705 2.111 1.00 87.50 97 THR A O 1
ATOM 761 N N . ALA A 1 98 ? 2.857 -16.065 2.290 1.00 81.38 98 ALA A N 1
ATOM 762 C CA . ALA A 1 98 ? 2.365 -16.993 1.278 1.00 81.38 98 ALA A CA 1
ATOM 763 C C . ALA A 1 98 ? 2.670 -16.481 -0.141 1.00 81.38 98 ALA A C 1
ATOM 765 O O . ALA A 1 98 ? 1.985 -15.606 -0.660 1.00 81.38 98 ALA A O 1
ATOM 766 N N . GLU A 1 99 ? 3.665 -17.070 -0.809 1.00 69.44 99 GLU A N 1
ATOM 767 C CA . GLU A 1 99 ? 4.207 -16.501 -2.052 1.00 69.44 99 GLU A CA 1
ATOM 768 C C . GLU A 1 99 ? 3.234 -16.481 -3.253 1.00 69.44 99 GLU A C 1
ATOM 770 O O . GLU A 1 99 ? 3.425 -15.666 -4.153 1.00 69.44 99 GLU A O 1
ATOM 775 N N . HIS A 1 100 ? 2.182 -17.314 -3.331 1.00 58.59 100 HIS A N 1
ATOM 776 C CA . HIS A 1 100 ? 1.592 -17.616 -4.654 1.00 58.59 100 HIS A CA 1
ATOM 777 C C . HIS A 1 100 ? 0.069 -17.821 -4.775 1.00 58.59 100 HIS A C 1
ATOM 779 O O . HIS A 1 100 ? -0.363 -18.558 -5.665 1.00 58.59 100 HIS A O 1
ATOM 785 N N . ARG A 1 101 ? -0.796 -17.170 -3.982 1.00 65.00 101 ARG A N 1
ATOM 786 C CA . ARG A 1 101 ? -2.244 -17.155 -4.311 1.0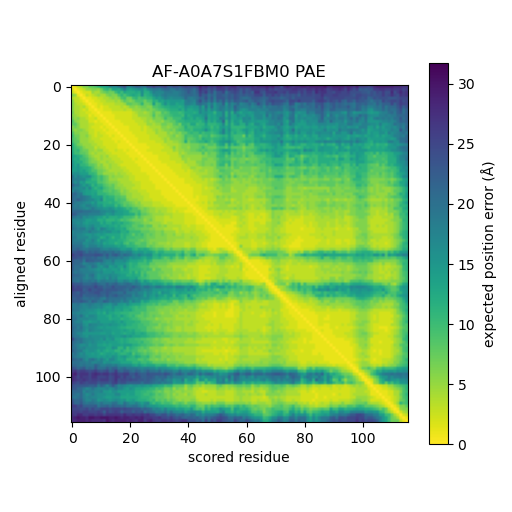0 65.00 101 ARG A CA 1
ATOM 787 C C . ARG A 1 101 ? -2.907 -15.808 -4.020 1.00 65.00 101 ARG A C 1
ATOM 789 O O . ARG A 1 101 ? -2.642 -15.260 -2.956 1.00 65.00 101 ARG A O 1
ATOM 796 N N . PRO A 1 102 ? -3.819 -15.320 -4.889 1.00 56.00 102 PRO A N 1
ATOM 797 C CA . PRO A 1 102 ? -4.733 -14.251 -4.514 1.00 56.00 102 PRO A CA 1
ATOM 798 C C . PRO A 1 102 ? -5.641 -14.802 -3.416 1.00 56.00 102 PRO A C 1
ATOM 800 O O . PRO A 1 102 ? -6.555 -15.586 -3.669 1.00 56.00 102 PRO A O 1
ATOM 803 N N . GLN A 1 103 ? -5.312 -14.475 -2.175 1.00 68.62 103 GLN A N 1
ATOM 804 C CA . GLN A 1 103 ? -6.073 -14.874 -1.007 1.00 68.62 103 GLN A CA 1
ATOM 805 C C . GLN A 1 103 ? -6.779 -13.627 -0.476 1.00 68.62 103 GLN A C 1
ATOM 807 O O . GLN A 1 103 ? -6.204 -12.544 -0.421 1.00 68.62 103 GLN A O 1
ATOM 812 N N . CYS A 1 104 ? -8.048 -13.778 -0.116 1.00 82.88 104 CYS A N 1
ATOM 813 C CA . CYS A 1 104 ? -8.748 -12.803 0.706 1.00 82.88 104 CYS A CA 1
ATOM 814 C C . CYS A 1 104 ? -8.511 -13.193 2.165 1.00 82.88 104 CYS A C 1
ATOM 816 O O . CYS A 1 104 ? -8.611 -14.374 2.509 1.00 82.88 104 CYS A O 1
ATOM 818 N N . LEU A 1 105 ? -8.194 -12.217 3.009 1.00 88.31 105 LEU A N 1
ATOM 819 C CA . LEU A 1 105 ? -7.999 -12.422 4.434 1.00 88.31 105 LEU A CA 1
ATOM 820 C C . LEU A 1 105 ? -8.983 -11.547 5.201 1.00 88.31 105 LEU A C 1
ATOM 822 O O . LEU A 1 105 ? -8.990 -10.329 5.054 1.00 88.31 105 LEU A O 1
ATOM 826 N N . HIS A 1 106 ? -9.806 -12.190 6.021 1.00 90.94 106 HIS A N 1
ATOM 827 C CA . HIS A 1 106 ? -10.686 -11.503 6.953 1.00 90.94 106 HIS A CA 1
ATOM 828 C C . HIS A 1 106 ? -10.002 -11.410 8.318 1.00 90.94 106 HIS A C 1
ATOM 830 O O . HIS A 1 106 ? -9.626 -12.450 8.877 1.00 90.94 106 HIS A O 1
ATOM 836 N N . LEU A 1 107 ? -9.847 -10.180 8.808 1.00 90.69 107 LEU A N 1
ATOM 837 C CA . LEU A 1 107 ? -9.209 -9.828 10.073 1.00 90.69 107 LEU A CA 1
ATOM 838 C C . LEU A 1 107 ? -10.108 -8.888 10.862 1.00 90.69 107 LEU A C 1
ATOM 840 O O . LEU A 1 107 ? -10.751 -8.014 10.278 1.00 90.69 107 LEU A O 1
ATOM 844 N N . HIS A 1 108 ? -10.082 -9.032 12.178 1.00 90.69 108 HIS A N 1
ATOM 845 C CA . HIS A 1 108 ? -10.676 -8.074 13.094 1.00 90.69 108 HIS A CA 1
ATOM 846 C C . HIS A 1 108 ? -9.636 -7.021 13.456 1.00 90.69 108 HIS A C 1
ATOM 848 O O . HIS A 1 108 ? -8.501 -7.349 13.812 1.00 90.69 108 HIS A O 1
ATOM 854 N N . LEU A 1 109 ? -10.029 -5.754 13.351 1.00 88.75 109 LEU A N 1
ATOM 855 C CA . LEU A 1 109 ? -9.197 -4.631 13.755 1.00 88.75 109 LEU A CA 1
ATOM 856 C C . LEU A 1 109 ? -9.674 -4.102 15.106 1.00 88.75 109 LEU A C 1
ATOM 858 O O . LEU A 1 109 ? -10.877 -3.960 15.327 1.00 88.75 109 LEU A O 1
ATOM 862 N N . SER A 1 110 ? -8.728 -3.806 15.990 1.00 84.88 110 SER A N 1
ATOM 863 C CA . SER A 1 110 ? -8.987 -3.127 17.254 1.00 84.88 110 SER A CA 1
ATOM 864 C C . SER A 1 110 ? -9.201 -1.641 16.985 1.00 84.88 110 SER A C 1
ATOM 866 O O . SER A 1 110 ? -8.344 -0.966 16.404 1.00 84.88 110 SER A O 1
ATOM 868 N N . ASP A 1 111 ? -10.352 -1.131 17.403 1.00 81.56 111 ASP A N 1
ATOM 869 C CA . ASP A 1 111 ? -10.629 0.301 17.421 1.00 81.56 111 ASP A CA 1
ATOM 870 C C . ASP A 1 111 ? -10.012 0.964 18.668 1.00 81.56 111 ASP A C 1
ATOM 872 O O . ASP A 1 111 ? -9.474 0.314 19.565 1.00 81.56 111 ASP A O 1
ATOM 876 N N . THR A 1 112 ? -10.099 2.287 18.764 1.00 69.00 112 THR A N 1
ATOM 877 C CA . THR A 1 112 ? -9.659 3.011 19.971 1.00 69.00 112 THR A CA 1
ATOM 878 C C . THR A 1 112 ? -10.562 2.777 21.187 1.00 69.00 112 THR A C 1
ATOM 880 O O . THR A 1 112 ? -10.199 3.146 22.307 1.00 69.00 112 THR A O 1
ATOM 883 N N . SER A 1 113 ? -11.738 2.171 20.993 1.00 61.34 113 SER A N 1
ATOM 884 C CA . SER A 1 113 ? -12.743 1.959 22.038 1.00 61.34 113 SER A CA 1
ATOM 885 C C . SER A 1 113 ? -12.526 0.668 22.837 1.00 61.34 113 SER A C 1
ATOM 887 O O . SER A 1 113 ? -12.953 0.579 23.990 1.00 61.34 113 SER A O 1
ATOM 889 N N . SER A 1 114 ? -11.797 -0.290 22.262 1.00 54.19 114 SER A N 1
ATOM 890 C CA . SER A 1 114 ? -11.478 -1.597 22.846 1.00 54.19 114 SER A CA 1
ATOM 891 C C . SER A 1 114 ? -10.323 -1.574 23.861 1.00 54.19 114 SER A C 1
ATOM 893 O O . SER A 1 114 ? -10.052 -2.583 24.509 1.00 54.19 114 SER A O 1
ATOM 895 N N . CYS A 1 115 ? -9.719 -0.408 24.114 1.00 47.41 115 CYS A N 1
ATOM 896 C CA . CYS A 1 115 ? -8.885 -0.161 25.293 1.00 47.41 115 CYS A CA 1
ATOM 897 C C . CYS A 1 115 ? -9.752 0.044 26.553 1.00 47.41 115 CYS A C 1
ATOM 899 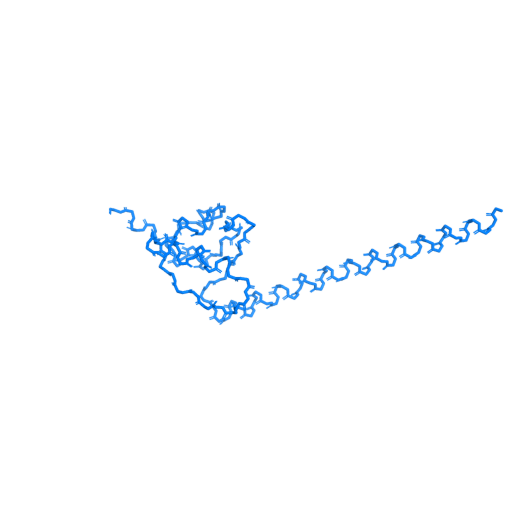O O . CYS A 1 115 ? -9.883 1.170 27.045 1.00 47.41 115 CYS A O 1
ATOM 901 N N . ARG A 1 116 ? -10.351 -1.026 27.089 1.00 40.53 116 ARG A N 1
ATOM 902 C CA . ARG A 1 116 ? -10.893 -1.061 28.459 1.00 40.53 116 ARG A CA 1
ATOM 903 C C . ARG A 1 116 ? -1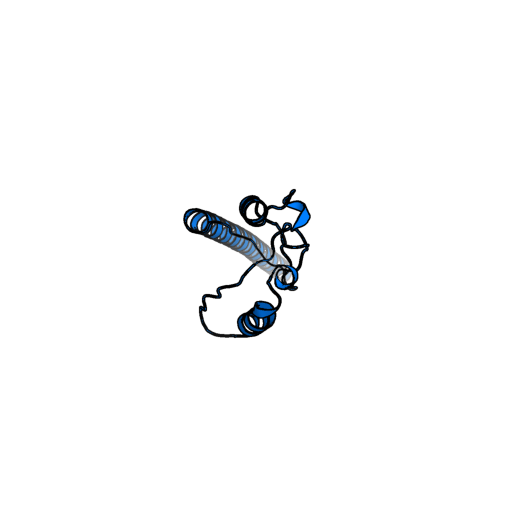0.670 -2.398 29.140 1.00 40.53 116 ARG A C 1
ATOM 905 O O . ARG A 1 116 ? -11.014 -3.428 28.529 1.00 40.53 116 ARG A O 1
#

pLDDT: mean 84.45, std 10.39, range [40.53, 94.38]

Foldseek 3Di:
DVVVVVVVVVVVVVVVVVVVVVVVVVVVVVVVVVVVVVVCVVPDQDDFDADPQQATQWGDPSNCVVLVHPDRVVRHRDRQLVQFDPVCNVVVVVVVPDDDDPDDDDTDGHHPVPPD

Organism: Noctiluca scintillans (NCBI:txid2966)

Sequence (116 aa):
TTVSACLSSWLHESVERREMKASVDVSLATQLENTAKELLSLVCDAVFTLDADLRLEHASLSLSTLLLEVSDQALSGVRLEDRIFEDDQERFRAFMTAEHRPQCLHLHLSDTSSCR